Protein AF-A0AAW5N0Y1-F1 (afdb_monomer_lite)

Organism: NCBI:txid1499973

Foldseek 3Di:
DPDPDQVVLQVVLVVVLVVVCVVCVVLVPPPPSSVVSQQVSCVVVVVPRDYDDPDDHDDPCVVPDDDDDDDDPPDPPPDDPDD

Radius of gyration: 21.54 Å; chains: 1; bounding box: 49×42×53 Å

Structure (mmCIF, N/CA/C/O backbone):
data_AF-A0AAW5N0Y1-F1
#
_entry.id   AF-A0AAW5N0Y1-F1
#
loop_
_atom_site.group_PDB
_atom_site.id
_atom_site.type_symbol
_atom_site.label_atom_id
_atom_site.label_alt_id
_atom_site.label_comp_id
_atom_site.label_asym_id
_atom_site.label_entity_id
_atom_site.label_seq_id
_atom_site.pdbx_PDB_ins_code
_atom_site.Cartn_x
_atom_site.Cartn_y
_atom_site.Cartn_z
_atom_site.occupancy
_atom_site.B_iso_or_equiv
_atom_site.auth_seq_id
_atom_site.auth_comp_id
_atom_site.auth_asym_id
_atom_site.auth_atom_id
_atom_site.pdbx_PDB_model_num
ATOM 1 N N . LEU A 1 1 ? -10.256 -4.421 15.554 1.00 53.62 1 LEU A N 1
ATOM 2 C CA . LEU A 1 1 ? -10.226 -3.189 14.731 1.00 53.62 1 LEU A CA 1
ATOM 3 C C . LEU A 1 1 ? -10.532 -2.028 15.660 1.00 53.62 1 LEU A C 1
ATOM 5 O O . LEU A 1 1 ? -11.671 -1.853 16.051 1.00 53.62 1 LEU A O 1
ATOM 9 N N . THR A 1 2 ? -9.487 -1.352 16.123 1.00 68.56 2 THR A N 1
ATOM 10 C CA . THR A 1 2 ? -9.479 -0.607 17.396 1.00 68.56 2 THR A CA 1
ATOM 11 C C . THR A 1 2 ? -10.072 0.806 17.303 1.00 68.56 2 THR A C 1
ATOM 13 O O . THR A 1 2 ? -10.202 1.483 18.314 1.00 68.56 2 THR A O 1
ATOM 16 N N . ILE A 1 3 ? -10.432 1.268 16.100 1.00 77.31 3 ILE A N 1
ATOM 17 C CA . ILE A 1 3 ? -10.993 2.605 15.864 1.00 77.31 3 ILE A CA 1
ATOM 18 C C . ILE A 1 3 ? -12.380 2.446 15.279 1.00 77.31 3 ILE A C 1
ATOM 20 O O . ILE A 1 3 ? -12.518 1.980 14.147 1.00 77.31 3 ILE A O 1
ATOM 24 N N . ASP A 1 4 ? -13.378 2.835 16.061 1.00 81.44 4 ASP A N 1
ATOM 25 C CA . ASP A 1 4 ? -14.790 2.691 15.719 1.00 81.44 4 ASP A CA 1
ATOM 26 C C . ASP A 1 4 ? -15.209 3.697 14.635 1.00 81.44 4 ASP A C 1
ATOM 28 O O . ASP A 1 4 ? -15.794 3.313 13.623 1.00 8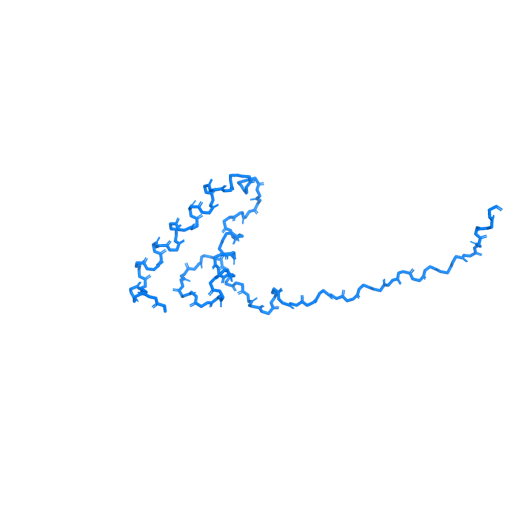1.44 4 ASP A O 1
ATOM 32 N N . ASP A 1 5 ? -14.768 4.953 14.779 1.00 89.69 5 ASP A N 1
ATOM 33 C CA . ASP A 1 5 ? -15.111 6.045 13.866 1.00 89.69 5 ASP A CA 1
ATOM 34 C C . ASP A 1 5 ? -14.501 5.852 12.458 1.00 89.69 5 ASP A C 1
ATOM 36 O O . ASP A 1 5 ? -13.267 5.834 12.314 1.00 89.69 5 ASP A O 1
ATOM 40 N N . PRO A 1 6 ? -15.334 5.732 11.404 1.00 87.62 6 PRO A N 1
ATOM 41 C CA . PRO A 1 6 ? -14.861 5.593 10.032 1.00 87.62 6 PRO A CA 1
ATOM 42 C C . PRO A 1 6 ? -14.067 6.814 9.550 1.00 87.62 6 PRO A C 1
ATOM 44 O O . PRO A 1 6 ? -13.082 6.637 8.832 1.00 87.62 6 PRO A O 1
ATOM 47 N N . SER A 1 7 ? -14.428 8.029 9.974 1.00 89.50 7 SER A N 1
ATOM 48 C CA . SER A 1 7 ? -13.759 9.258 9.525 1.00 89.50 7 SER A CA 1
ATOM 49 C C . SER A 1 7 ? -12.331 9.339 10.065 1.00 89.50 7 SER A C 1
ATOM 51 O O . SER A 1 7 ? -11.365 9.479 9.308 1.00 89.50 7 SER A O 1
ATOM 53 N N . LYS A 1 8 ? -12.163 9.130 11.375 1.00 90.75 8 LYS A N 1
ATOM 54 C CA . LYS A 1 8 ? -10.841 9.058 12.007 1.00 90.75 8 LYS A CA 1
ATOM 55 C C . LYS A 1 8 ? -9.975 7.941 11.429 1.00 90.75 8 LYS A C 1
ATOM 57 O O . LYS A 1 8 ? -8.771 8.129 11.252 1.00 90.75 8 LYS A O 1
ATOM 62 N N . ARG A 1 9 ? -10.566 6.787 11.104 1.00 91.38 9 ARG A N 1
ATOM 63 C CA . ARG A 1 9 ? -9.844 5.677 10.465 1.00 91.38 9 ARG A CA 1
ATOM 64 C C . ARG A 1 9 ? -9.326 6.059 9.077 1.00 91.38 9 ARG A C 1
ATOM 66 O O . ARG A 1 9 ? -8.176 5.760 8.766 1.00 91.38 9 ARG A O 1
ATOM 73 N N . GLN A 1 10 ? -10.142 6.751 8.283 1.00 91.06 10 GLN A N 1
ATOM 74 C CA . GLN A 1 10 ? -9.755 7.253 6.964 1.00 91.06 10 GLN A CA 1
ATOM 75 C C . GLN A 1 10 ? -8.588 8.243 7.060 1.00 91.06 10 GLN A C 1
ATOM 77 O O . GLN A 1 10 ? -7.592 8.103 6.351 1.00 91.06 10 GLN A O 1
ATOM 82 N N . GLN A 1 11 ? -8.678 9.211 7.974 1.00 91.81 11 GLN A N 1
ATOM 83 C CA . GLN A 1 11 ? -7.624 10.210 8.181 1.00 91.81 11 GLN A CA 1
ATOM 84 C C . GLN A 1 11 ? -6.295 9.568 8.586 1.00 91.81 11 GLN A C 1
ATOM 86 O O . GLN A 1 11 ? -5.238 9.934 8.075 1.00 91.81 11 GLN A O 1
ATOM 91 N N . GLN A 1 12 ? -6.337 8.577 9.475 1.00 92.12 12 GLN A N 1
ATOM 92 C CA . GLN A 1 12 ? -5.132 7.859 9.874 1.00 92.12 12 GLN A CA 1
ATOM 93 C C . GLN A 1 12 ? -4.545 7.016 8.744 1.00 92.12 12 GLN A C 1
ATOM 95 O O . GLN A 1 12 ? -3.328 7.007 8.579 1.00 92.12 12 GLN A O 1
ATOM 100 N N . ALA A 1 13 ? -5.378 6.342 7.946 1.00 91.56 13 ALA A N 1
ATOM 101 C CA . ALA A 1 13 ? -4.906 5.603 6.777 1.00 91.56 13 ALA A CA 1
ATOM 102 C C . ALA A 1 13 ? -4.169 6.526 5.793 1.00 91.56 13 ALA A C 1
ATOM 104 O O . ALA A 1 13 ? -3.082 6.186 5.328 1.00 91.56 13 ALA A O 1
ATOM 105 N N . GLN A 1 14 ? -4.704 7.726 5.558 1.00 91.75 14 GLN A N 1
ATOM 106 C CA . GLN A 1 14 ? -4.059 8.746 4.733 1.00 91.75 14 GLN A CA 1
ATOM 107 C C . GLN A 1 14 ? -2.697 9.174 5.310 1.00 91.75 14 GLN A C 1
ATOM 109 O O . GLN A 1 14 ? -1.699 9.176 4.590 1.00 91.75 14 GLN A O 1
ATOM 114 N N . ALA A 1 15 ? -2.630 9.456 6.615 1.00 93.19 15 ALA A N 1
ATOM 115 C CA . ALA A 1 15 ? -1.385 9.838 7.286 1.00 93.19 15 ALA A CA 1
ATOM 116 C C . ALA A 1 15 ? -0.311 8.736 7.208 1.00 93.19 15 ALA A C 1
ATOM 118 O O . ALA A 1 15 ? 0.874 9.016 7.027 1.00 93.19 15 ALA A O 1
ATOM 119 N N . VAL A 1 16 ? -0.717 7.467 7.300 1.00 92.50 16 VAL A N 1
ATOM 120 C CA . VAL A 1 16 ? 0.190 6.320 7.149 1.00 92.50 16 VAL A CA 1
ATOM 121 C C . VAL A 1 16 ? 0.748 6.243 5.725 1.00 92.50 16 VAL A C 1
ATOM 123 O O . VAL A 1 16 ? 1.942 6.004 5.558 1.00 92.50 16 VAL A O 1
ATOM 126 N N . ILE A 1 17 ? -0.069 6.485 4.697 1.00 90.94 17 ILE A N 1
ATOM 127 C CA . ILE A 1 17 ? 0.383 6.488 3.295 1.00 90.94 17 ILE A CA 1
ATOM 128 C C . ILE A 1 17 ? 1.393 7.609 3.046 1.00 90.94 17 ILE A C 1
ATOM 130 O O . ILE A 1 17 ? 2.414 7.390 2.389 1.00 90.94 17 ILE A O 1
ATOM 134 N N . GLU A 1 18 ? 1.143 8.796 3.595 1.00 90.62 18 GLU A N 1
ATOM 135 C CA . GLU A 1 18 ? 2.083 9.916 3.518 1.00 90.62 18 GLU A CA 1
ATOM 136 C C . GLU A 1 18 ? 3.419 9.571 4.187 1.00 90.62 18 GLU A C 1
ATOM 138 O O . GLU A 1 18 ? 4.481 9.792 3.597 1.00 90.62 18 GLU A O 1
ATOM 143 N N . LEU A 1 19 ? 3.378 8.939 5.364 1.00 92.44 19 LEU A N 1
ATOM 144 C CA . LEU A 1 19 ? 4.570 8.463 6.064 1.00 92.44 19 LEU A CA 1
ATOM 145 C C . LEU A 1 19 ? 5.339 7.419 5.236 1.00 92.44 19 LEU A C 1
ATOM 147 O O . LEU A 1 19 ? 6.560 7.513 5.097 1.00 92.44 19 LEU A O 1
ATOM 151 N N . MET A 1 20 ? 4.641 6.448 4.640 1.00 89.88 20 MET A N 1
ATOM 152 C CA . MET A 1 20 ? 5.258 5.435 3.776 1.00 89.88 20 MET A CA 1
ATOM 153 C C . MET A 1 20 ? 5.955 6.062 2.559 1.00 89.88 20 MET A C 1
ATOM 155 O O . MET A 1 20 ? 7.036 5.610 2.171 1.00 89.88 20 MET A O 1
ATOM 159 N N . GLY A 1 21 ? 5.365 7.113 1.978 1.00 88.88 21 GLY A N 1
ATOM 160 C CA . GLY A 1 21 ? 5.953 7.871 0.872 1.00 88.88 21 GLY A CA 1
ATOM 161 C C . GLY A 1 21 ? 7.138 8.749 1.286 1.00 88.88 21 GLY A C 1
ATOM 162 O O . GLY A 1 21 ? 8.067 8.933 0.499 1.00 88.88 21 GLY A O 1
ATOM 163 N N . PHE A 1 22 ? 7.138 9.270 2.516 1.00 88.56 22 PHE A N 1
ATOM 164 C CA . PHE A 1 22 ? 8.268 10.019 3.070 1.00 88.56 22 PHE A CA 1
ATOM 165 C C . PHE A 1 22 ? 9.481 9.120 3.332 1.00 88.56 22 PHE A C 1
ATOM 167 O O . PHE A 1 22 ? 10.599 9.483 2.973 1.00 88.56 22 PHE A O 1
ATOM 174 N N . LEU A 1 23 ? 9.258 7.936 3.909 1.00 89.44 23 LEU A N 1
ATOM 175 C CA . LEU A 1 23 ? 10.324 6.983 4.232 1.00 89.44 23 LEU A CA 1
ATOM 176 C C . LEU A 1 23 ? 10.990 6.383 2.987 1.00 89.44 23 LEU A C 1
ATOM 178 O O . LEU A 1 23 ? 12.162 6.022 3.035 1.00 89.44 23 LEU A O 1
ATOM 182 N N . ASN A 1 24 ? 10.263 6.299 1.869 1.00 85.81 24 ASN A N 1
ATOM 183 C CA . ASN A 1 24 ? 10.746 5.701 0.625 1.00 85.81 24 ASN A CA 1
ATOM 184 C C . ASN A 1 24 ? 10.736 6.714 -0.535 1.00 85.81 24 ASN A C 1
ATOM 186 O O . ASN A 1 24 ? 9.977 6.549 -1.495 1.00 85.81 24 ASN A O 1
ATOM 190 N N . PRO A 1 25 ? 11.595 7.751 -0.508 1.00 83.25 25 PRO A N 1
ATOM 191 C CA . PRO A 1 25 ? 11.594 8.811 -1.519 1.00 83.25 25 PRO A CA 1
ATOM 192 C C . PRO A 1 25 ? 11.916 8.293 -2.929 1.00 83.25 25 PRO A C 1
ATOM 194 O O . PRO A 1 25 ? 11.469 8.876 -3.914 1.00 83.25 25 PRO A O 1
ATOM 197 N N . HIS A 1 26 ? 12.628 7.167 -3.037 1.00 82.44 26 HIS A N 1
ATOM 198 C CA . HIS A 1 26 ? 12.936 6.504 -4.307 1.00 82.44 26 HIS A CA 1
ATOM 199 C C . HIS A 1 26 ? 11.691 6.064 -5.086 1.00 82.44 26 HIS A C 1
ATOM 201 O O . HIS A 1 26 ? 11.733 5.985 -6.313 1.00 82.44 26 HIS A O 1
ATOM 207 N N . LEU A 1 27 ? 10.568 5.826 -4.401 1.00 78.25 27 LEU A N 1
ATOM 208 C CA . LEU A 1 27 ? 9.316 5.444 -5.050 1.00 78.25 27 LEU A CA 1
ATOM 209 C C . LEU A 1 27 ? 8.668 6.602 -5.819 1.00 78.25 27 LEU A C 1
ATOM 211 O O . LEU A 1 27 ? 7.815 6.343 -6.654 1.00 78.25 27 LEU A O 1
ATOM 215 N N . ARG A 1 28 ? 9.085 7.861 -5.618 1.00 76.12 28 ARG A N 1
ATOM 216 C CA . ARG A 1 28 ? 8.516 9.020 -6.339 1.00 76.12 28 ARG A CA 1
ATOM 217 C C . ARG A 1 28 ? 8.741 8.978 -7.851 1.00 76.12 28 ARG A C 1
ATOM 219 O O . ARG A 1 28 ? 7.968 9.576 -8.587 1.00 76.12 28 ARG A O 1
ATOM 226 N N . ASN A 1 29 ? 9.773 8.266 -8.298 1.00 80.00 29 ASN A N 1
ATOM 227 C CA . ASN A 1 29 ? 10.085 8.098 -9.719 1.00 80.00 29 ASN A CA 1
ATOM 228 C C . ASN A 1 29 ? 9.313 6.932 -10.356 1.00 80.00 29 ASN A C 1
ATOM 230 O O . ASN A 1 29 ? 9.432 6.697 -11.555 1.00 80.00 29 ASN A O 1
ATOM 234 N N . VAL A 1 30 ? 8.568 6.169 -9.553 1.00 82.75 30 VAL A N 1
ATOM 235 C CA . VAL A 1 30 ? 7.772 5.036 -10.012 1.00 82.75 30 VAL A CA 1
ATOM 236 C C . VAL A 1 30 ? 6.389 5.551 -10.384 1.00 82.75 30 VAL A C 1
ATOM 238 O O . VAL A 1 30 ? 5.701 6.166 -9.566 1.00 82.75 30 VAL A O 1
ATOM 241 N N . GLU A 1 31 ? 5.977 5.284 -11.620 1.00 79.81 31 GLU A N 1
ATOM 242 C CA . GLU A 1 31 ? 4.615 5.562 -12.063 1.00 79.81 31 GLU A CA 1
ATOM 243 C C . GLU A 1 31 ? 3.615 4.855 -11.134 1.00 79.81 31 GLU A C 1
ATOM 245 O O . GLU A 1 31 ? 3.854 3.736 -10.663 1.00 79.81 31 GLU A O 1
ATOM 250 N N . ASP A 1 32 ? 2.540 5.559 -10.785 1.00 82.31 32 ASP A N 1
ATOM 251 C CA . ASP A 1 32 ? 1.514 5.087 -9.853 1.00 82.31 32 ASP A CA 1
ATOM 252 C C . ASP A 1 32 ? 2.019 4.672 -8.457 1.00 82.31 32 ASP A C 1
ATOM 254 O O . ASP A 1 32 ? 1.421 3.823 -7.794 1.00 82.31 32 ASP A O 1
ATOM 258 N N . PHE A 1 33 ? 3.082 5.295 -7.930 1.00 86.50 33 PHE A N 1
ATOM 259 C CA . PHE A 1 33 ? 3.586 4.957 -6.587 1.00 86.50 33 PHE A CA 1
ATOM 260 C C . PHE A 1 33 ? 2.510 5.036 -5.490 1.00 86.50 33 PHE A C 1
ATOM 262 O O . PHE A 1 33 ? 2.505 4.219 -4.572 1.00 86.50 33 PHE A O 1
ATOM 269 N N . ARG A 1 34 ? 1.564 5.983 -5.599 1.00 87.00 34 ARG A N 1
ATOM 270 C CA . ARG A 1 34 ? 0.439 6.118 -4.657 1.00 87.00 34 ARG A CA 1
ATOM 271 C C . ARG A 1 34 ? -0.449 4.876 -4.653 1.00 87.00 34 ARG A C 1
ATOM 273 O O . ARG A 1 34 ? -0.870 4.459 -3.582 1.00 87.00 34 ARG A O 1
ATOM 280 N N . HIS A 1 35 ? -0.698 4.280 -5.817 1.00 88.12 35 HIS A N 1
ATOM 281 C CA . HIS A 1 35 ? -1.472 3.046 -5.946 1.00 88.12 35 HIS A CA 1
ATOM 282 C C . HIS A 1 35 ? -0.759 1.889 -5.234 1.00 88.12 35 HIS A C 1
ATOM 284 O O . HIS A 1 35 ? -1.347 1.235 -4.380 1.00 88.12 35 HIS A O 1
ATOM 290 N N . LYS A 1 36 ? 0.552 1.733 -5.459 1.00 87.31 36 LYS A N 1
ATOM 291 C CA . LYS A 1 36 ? 1.357 0.689 -4.795 1.00 87.31 36 LYS A CA 1
ATOM 292 C C . LYS A 1 36 ? 1.377 0.825 -3.269 1.00 87.31 36 LYS A C 1
ATOM 294 O O . LYS A 1 36 ? 1.377 -0.176 -2.558 1.00 87.31 36 LYS A O 1
ATOM 299 N N . LEU A 1 37 ? 1.393 2.054 -2.745 1.00 90.88 37 LEU A N 1
ATOM 300 C CA . LEU A 1 37 ? 1.321 2.292 -1.298 1.00 90.88 37 LEU A CA 1
ATOM 301 C C . LEU A 1 37 ? -0.037 1.885 -0.714 1.00 90.88 37 LEU A C 1
ATOM 303 O O . LEU A 1 37 ? -0.076 1.290 0.362 1.00 90.88 37 LEU A O 1
ATOM 307 N N . TRP A 1 38 ? -1.133 2.159 -1.428 1.00 90.81 38 TRP A N 1
ATOM 308 C CA . TRP A 1 38 ? -2.462 1.669 -1.056 1.00 90.81 38 TRP A CA 1
ATOM 309 C C . TRP A 1 38 ? -2.508 0.139 -1.033 1.00 90.81 38 TRP A C 1
ATOM 311 O O . TRP A 1 38 ? -2.974 -0.440 -0.050 1.00 90.81 38 TRP A O 1
ATOM 321 N N . ASP A 1 39 ? -1.952 -0.515 -2.051 1.00 88.88 39 ASP A N 1
ATOM 322 C CA . ASP A 1 39 ? -1.867 -1.976 -2.108 1.00 88.88 39 ASP A CA 1
ATOM 323 C C . ASP A 1 39 ? -1.093 -2.549 -0.919 1.00 88.88 39 ASP A C 1
ATOM 325 O O . ASP A 1 39 ? -1.548 -3.487 -0.262 1.00 88.88 39 ASP A O 1
ATOM 329 N N . HIS A 1 40 ? 0.056 -1.952 -0.590 1.00 89.19 40 HIS A N 1
ATOM 330 C CA . HIS A 1 40 ? 0.855 -2.353 0.565 1.00 89.19 40 HIS A CA 1
ATOM 331 C C . HIS A 1 40 ? 0.105 -2.148 1.885 1.00 89.19 40 HIS A C 1
ATOM 333 O O . HIS A 1 40 ? 0.163 -3.019 2.752 1.00 89.19 40 HIS A O 1
ATOM 339 N N . LEU A 1 41 ? -0.629 -1.043 2.046 1.00 90.81 41 LEU A N 1
ATOM 340 C CA . LEU A 1 41 ? -1.443 -0.792 3.238 1.00 90.81 41 LEU A CA 1
ATOM 341 C C . LEU A 1 41 ? -2.500 -1.893 3.439 1.00 90.81 41 LEU A C 1
ATOM 343 O O . LEU A 1 41 ? -2.655 -2.427 4.545 1.00 90.81 41 LEU A O 1
ATOM 347 N N . PHE A 1 42 ? -3.212 -2.268 2.374 1.00 90.25 42 PHE A N 1
ATOM 348 C CA . PHE A 1 42 ? -4.203 -3.345 2.434 1.00 90.25 42 PHE A CA 1
ATOM 349 C C . PHE A 1 42 ? -3.5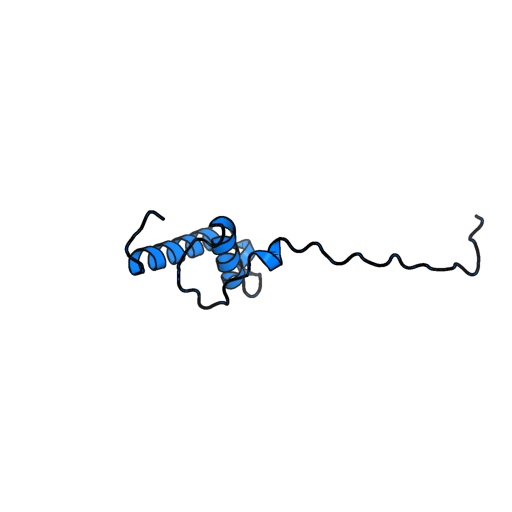57 -4.713 2.658 1.00 90.25 42 PHE A C 1
ATOM 351 O O . PHE A 1 42 ? -4.066 -5.500 3.456 1.00 90.25 42 PHE A O 1
ATOM 358 N N . TYR A 1 43 ? -2.414 -4.973 2.028 1.00 88.25 43 TYR A N 1
ATOM 359 C CA . TYR A 1 43 ? -1.674 -6.219 2.201 1.00 88.25 43 TYR A CA 1
ATOM 360 C C . TYR A 1 43 ? -1.168 -6.399 3.641 1.00 88.25 43 TYR A C 1
ATOM 362 O O . TYR A 1 43 ? -1.411 -7.440 4.246 1.00 88.25 43 TYR A O 1
ATOM 370 N N . ILE A 1 44 ? -0.541 -5.371 4.227 1.00 89.00 44 ILE A N 1
ATOM 371 C CA . ILE A 1 44 ? -0.025 -5.393 5.610 1.00 89.00 44 ILE A CA 1
ATOM 372 C C . ILE A 1 44 ? -1.160 -5.565 6.629 1.00 89.00 44 ILE A C 1
ATOM 374 O O . ILE A 1 44 ? -0.969 -6.180 7.674 1.00 89.00 44 ILE A O 1
ATOM 378 N N . SER A 1 45 ? -2.350 -5.038 6.333 1.00 88.56 45 SER A N 1
ATOM 379 C CA . SER A 1 45 ? -3.529 -5.159 7.203 1.00 88.56 45 SER A CA 1
ATOM 380 C C . SER A 1 45 ? 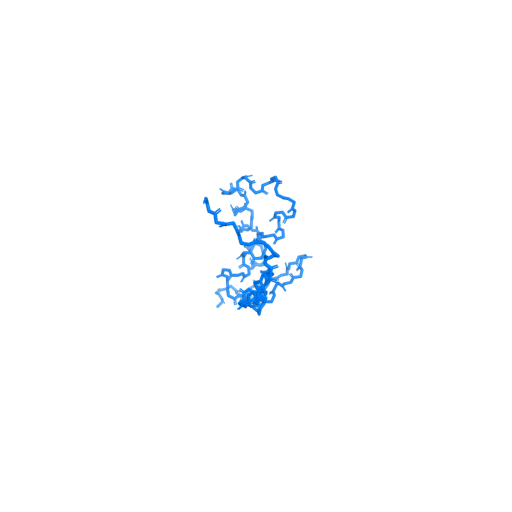-4.340 -6.444 6.989 1.00 88.56 45 SER A C 1
ATOM 382 O O . SER A 1 45 ? -5.479 -6.539 7.465 1.00 88.56 45 SER A O 1
ATOM 384 N N . ASP A 1 46 ? -3.804 -7.421 6.249 1.00 86.75 46 ASP A N 1
ATOM 385 C CA . ASP A 1 46 ? -4.512 -8.644 5.860 1.00 86.75 46 ASP A CA 1
ATOM 386 C C . ASP A 1 46 ? -5.900 -8.358 5.253 1.00 86.75 46 ASP A C 1
ATOM 388 O O . ASP A 1 46 ? -6.841 -9.148 5.391 1.00 86.75 46 ASP A O 1
ATOM 392 N N . PHE A 1 47 ? -6.046 -7.229 4.552 1.00 85.25 47 PHE A N 1
ATOM 393 C CA . PHE A 1 47 ? -7.281 -6.758 3.913 1.00 85.25 47 PHE A CA 1
ATOM 394 C C . PHE A 1 47 ? -8.478 -6.672 4.876 1.00 85.25 47 PHE A C 1
ATOM 396 O O . PHE A 1 47 ? -9.634 -6.774 4.467 1.00 85.25 47 PHE A O 1
ATOM 403 N N . THR A 1 48 ? -8.217 -6.528 6.176 1.00 85.75 48 THR A N 1
ATOM 404 C CA . THR A 1 48 ? -9.259 -6.354 7.202 1.00 85.75 48 THR A CA 1
ATOM 405 C C . THR A 1 48 ? -9.657 -4.887 7.381 1.00 85.75 48 THR A C 1
ATOM 407 O O . THR A 1 48 ? -10.676 -4.582 8.009 1.00 85.75 48 THR A O 1
ATOM 410 N N . LEU A 1 49 ? -8.858 -3.972 6.825 1.00 85.31 49 LEU A N 1
ATOM 411 C CA . LEU A 1 49 ? -9.037 -2.533 6.925 1.00 85.31 49 LEU A CA 1
ATOM 412 C C . LEU A 1 49 ? -10.208 -2.058 6.048 1.00 85.31 49 LEU A C 1
ATOM 414 O O . LEU A 1 49 ? -10.172 -2.176 4.828 1.00 85.31 49 LEU A O 1
ATOM 418 N N . LYS A 1 50 ? -11.239 -1.484 6.679 1.00 85.75 50 LYS A N 1
ATOM 419 C CA . LYS A 1 50 ? -12.379 -0.845 5.997 1.00 85.75 50 LYS A CA 1
ATOM 420 C C . LYS A 1 50 ? -12.124 0.658 5.863 1.00 85.75 50 LYS A C 1
ATOM 422 O O . LYS A 1 50 ? -12.389 1.388 6.823 1.00 85.75 50 LYS A O 1
ATOM 427 N N . VAL A 1 51 ? -11.568 1.070 4.727 1.00 86.56 51 VAL A N 1
ATOM 428 C CA . VAL A 1 51 ? -11.158 2.444 4.372 1.00 86.56 51 VAL A CA 1
ATOM 429 C C . VAL A 1 51 ? -11.500 2.661 2.896 1.00 86.56 51 VAL A C 1
ATOM 431 O O . VAL A 1 51 ? -11.398 1.723 2.103 1.00 86.56 51 VAL A O 1
ATOM 434 N N . GLU A 1 52 ? -11.927 3.866 2.531 1.00 85.06 52 GLU A N 1
ATOM 435 C CA . GLU A 1 52 ? -12.226 4.215 1.142 1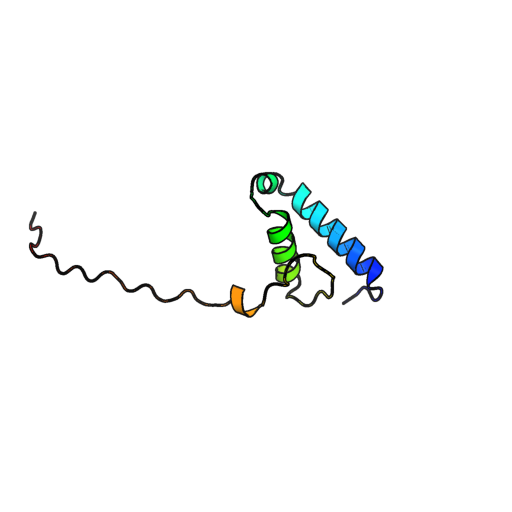.00 85.06 52 GLU A CA 1
ATOM 436 C C . GLU A 1 52 ? -10.924 4.539 0.403 1.00 85.06 52 GLU A C 1
ATOM 438 O O . GLU A 1 52 ? -10.187 5.450 0.783 1.00 85.06 52 GLU A O 1
ATOM 443 N N . SER A 1 53 ? -10.616 3.776 -0.643 1.00 84.12 53 SER A N 1
ATOM 444 C CA . SER A 1 53 ? -9.480 4.038 -1.527 1.00 84.12 53 SER A CA 1
ATOM 445 C C . SER A 1 53 ? -9.991 4.504 -2.892 1.00 84.12 53 SER A C 1
ATOM 447 O O . SER A 1 53 ? -10.994 3.970 -3.367 1.00 84.12 53 SER A O 1
ATOM 449 N N . PRO A 1 54 ? -9.321 5.465 -3.554 1.00 85.19 54 PRO A N 1
ATOM 450 C CA . PRO A 1 54 ? -9.656 5.857 -4.924 1.00 85.19 54 PRO A CA 1
ATOM 451 C C . PRO A 1 54 ? -9.279 4.787 -5.967 1.00 85.19 54 PRO A C 1
ATOM 453 O O . PRO A 1 54 ? -9.662 4.910 -7.128 1.00 85.19 54 PRO A O 1
ATOM 456 N N . TYR A 1 55 ? -8.520 3.760 -5.569 1.00 84.94 55 TYR A N 1
ATOM 457 C CA . TYR A 1 55 ? -8.074 2.653 -6.416 1.00 84.94 55 TYR A CA 1
ATOM 458 C C . TYR A 1 55 ? -8.835 1.364 -6.069 1.00 84.94 55 TYR A C 1
ATOM 460 O O . TYR A 1 55 ? -9.325 1.223 -4.942 1.00 84.94 55 TYR A O 1
ATOM 468 N N . PRO A 1 56 ? -8.956 0.408 -7.008 1.00 82.38 56 PRO A N 1
ATOM 469 C CA . PRO A 1 56 ? -9.612 -0.864 -6.729 1.00 82.38 56 PRO A CA 1
ATOM 470 C C . PRO A 1 56 ? -8.880 -1.617 -5.615 1.00 82.38 56 PRO A C 1
ATOM 472 O O . PRO A 1 56 ? -7.668 -1.791 -5.668 1.00 82.38 56 PRO A O 1
ATOM 475 N N . ILE A 1 57 ? -9.624 -2.095 -4.614 1.00 78.06 57 ILE A N 1
ATOM 476 C CA . ILE A 1 57 ? -9.040 -2.864 -3.512 1.00 78.06 57 ILE A CA 1
ATOM 477 C C . ILE A 1 57 ? -8.491 -4.173 -4.090 1.00 78.06 57 ILE A C 1
ATOM 479 O O . ILE A 1 57 ? -9.257 -4.944 -4.685 1.00 78.06 57 ILE A O 1
ATOM 483 N N . PRO A 1 58 ? -7.193 -4.461 -3.921 1.00 73.88 58 PRO A N 1
ATOM 484 C CA . PRO A 1 58 ? -6.623 -5.662 -4.494 1.00 73.88 58 PRO A CA 1
ATOM 485 C C . PRO A 1 58 ? -7.176 -6.906 -3.780 1.00 73.88 58 PRO A C 1
ATOM 487 O O . PRO A 1 58 ? -7.498 -6.891 -2.591 1.00 73.88 58 PRO A O 1
ATOM 490 N N . GLN A 1 59 ? -7.335 -8.009 -4.513 1.00 76.56 59 GLN A N 1
ATOM 491 C CA . GLN A 1 59 ? -7.887 -9.244 -3.954 1.00 76.56 59 GLN A CA 1
ATOM 492 C C . GLN A 1 59 ? -6.782 -10.125 -3.358 1.00 76.56 59 GLN A C 1
ATOM 494 O O . GLN A 1 59 ? -5.744 -10.348 -3.979 1.00 76.56 59 GLN A O 1
ATOM 499 N N . LYS A 1 60 ? -7.040 -10.725 -2.184 1.00 74.06 60 LYS A N 1
ATOM 500 C CA . LYS A 1 60 ? -6.122 -11.679 -1.519 1.00 74.06 60 LYS A CA 1
ATOM 501 C C . LYS A 1 60 ? -5.641 -12.802 -2.441 1.00 74.06 60 LYS A C 1
ATOM 503 O O . LYS A 1 60 ? -4.510 -13.265 -2.311 1.00 74.06 60 LYS A O 1
ATOM 508 N N . ALA A 1 61 ? -6.521 -13.263 -3.329 1.00 69.88 61 ALA A N 1
ATOM 509 C CA . ALA A 1 61 ? -6.256 -14.373 -4.234 1.00 69.88 61 ALA A CA 1
ATOM 510 C C . ALA A 1 61 ? -5.129 -14.054 -5.227 1.00 69.88 61 ALA A C 1
ATOM 512 O O . ALA A 1 61 ? -4.289 -14.914 -5.482 1.00 69.88 61 ALA A O 1
ATOM 513 N N . THR A 1 62 ? -5.059 -12.809 -5.704 1.00 72.81 62 THR A N 1
ATOM 514 C CA . THR A 1 62 ? -4.071 -12.359 -6.691 1.00 72.81 62 THR A CA 1
ATOM 515 C C . THR A 1 62 ? -2.641 -12.410 -6.152 1.00 72.81 62 THR A C 1
ATOM 517 O O . THR A 1 62 ? -1.718 -12.716 -6.892 1.00 72.81 62 THR A O 1
ATOM 520 N N . TYR A 1 63 ? -2.431 -12.175 -4.853 1.00 72.12 63 TYR A N 1
ATOM 521 C CA . TYR A 1 63 ? -1.080 -12.217 -4.271 1.00 72.12 63 TYR A CA 1
ATOM 522 C C . TYR A 1 63 ? -0.583 -13.630 -3.964 1.00 72.12 63 TYR A C 1
ATOM 524 O O . TYR A 1 63 ? 0.621 -13.850 -3.864 1.00 72.12 63 TYR A O 1
ATOM 532 N N . LYS A 1 64 ? -1.494 -14.590 -3.775 1.00 73.75 64 LYS A N 1
ATOM 533 C CA . LYS A 1 64 ? -1.146 -15.982 -3.446 1.00 73.75 64 LYS A CA 1
ATOM 534 C C . LYS A 1 64 ? -1.168 -16.909 -4.659 1.00 73.75 64 LYS A C 1
ATOM 536 O O . LYS A 1 64 ? -0.843 -18.089 -4.511 1.00 73.75 64 LYS A O 1
ATOM 541 N N . SER A 1 65 ? -1.558 -16.417 -5.836 1.00 78.94 65 SER A N 1
ATOM 542 C CA . SER A 1 65 ? -1.559 -17.226 -7.049 1.00 78.94 65 SER A CA 1
ATOM 543 C C . SER A 1 65 ? -0.133 -17.635 -7.394 1.00 78.94 65 SER A C 1
ATOM 545 O O . SER A 1 65 ? 0.752 -16.792 -7.549 1.00 78.94 65 SER A O 1
ATOM 547 N N . LYS A 1 66 ? 0.090 -18.945 -7.519 1.00 80.94 66 LYS A N 1
ATOM 548 C CA . LYS A 1 66 ? 1.338 -19.454 -8.082 1.00 80.94 66 LYS A CA 1
ATOM 549 C C . LYS A 1 66 ? 1.424 -19.002 -9.544 1.00 80.94 66 LYS A C 1
ATOM 551 O O . LYS A 1 66 ? 0.393 -19.023 -10.216 1.00 80.94 66 LYS A O 1
ATOM 556 N N . PRO A 1 67 ? 2.611 -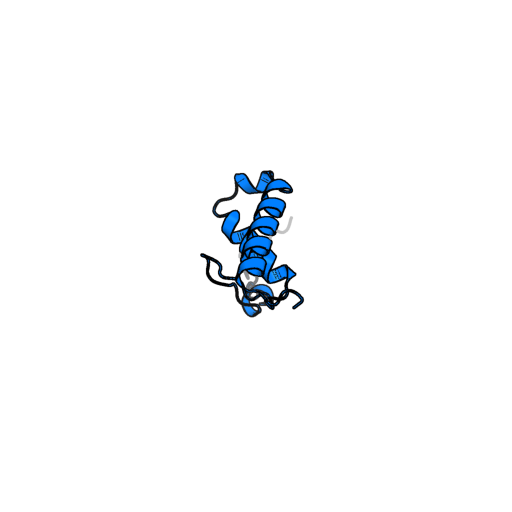18.604 -10.028 1.00 84.12 67 PRO A N 1
ATOM 557 C CA . PRO A 1 67 ? 2.785 -18.318 -11.442 1.00 84.12 67 PRO A CA 1
ATOM 558 C C . PRO A 1 67 ? 2.509 -19.579 -12.261 1.00 84.12 67 PRO A C 1
ATOM 560 O O . PRO A 1 67 ? 2.760 -20.697 -11.793 1.00 84.12 67 PRO A O 1
ATOM 563 N N . ASP A 1 68 ? 2.024 -19.392 -13.485 1.00 86.44 68 ASP A N 1
ATOM 564 C CA . ASP A 1 68 ? 1.820 -20.505 -14.401 1.00 86.44 68 ASP A CA 1
ATOM 565 C C . ASP A 1 68 ? 3.156 -21.201 -14.703 1.00 86.44 68 ASP A C 1
ATOM 567 O O . ASP A 1 68 ? 4.187 -20.538 -14.885 1.00 86.44 68 ASP A O 1
ATOM 571 N N . PRO A 1 69 ? 3.178 -22.544 -14.749 1.00 86.81 69 PRO A N 1
ATOM 572 C CA . PRO A 1 69 ? 4.385 -23.277 -15.082 1.00 86.81 69 PRO A CA 1
ATOM 573 C C . PRO A 1 69 ? 4.820 -22.943 -16.513 1.00 86.81 69 PRO A C 1
ATOM 575 O O . PRO A 1 69 ? 4.096 -23.183 -17.478 1.00 86.81 69 PRO A O 1
ATOM 578 N N . LEU A 1 70 ? 6.037 -22.419 -16.656 1.00 85.12 70 LEU A N 1
ATOM 579 C CA . LEU A 1 70 ? 6.630 -22.157 -17.963 1.00 85.12 70 LEU A CA 1
ATOM 580 C C . LEU A 1 70 ? 6.991 -23.483 -18.639 1.00 85.12 70 LEU A C 1
ATOM 582 O O . LEU A 1 70 ? 7.735 -24.297 -18.085 1.00 85.12 70 LEU A O 1
ATOM 586 N N . SER A 1 71 ? 6.512 -23.697 -19.864 1.00 87.50 71 SER A N 1
ATOM 587 C CA . SER A 1 71 ? 6.975 -24.820 -20.676 1.00 87.50 71 SER A CA 1
ATOM 588 C C . SER A 1 71 ? 8.450 -24.616 -21.026 1.00 87.50 71 SER A C 1
ATOM 590 O O . SER A 1 71 ? 8.794 -23.639 -21.696 1.00 87.50 71 SER A O 1
ATOM 592 N N . TYR A 1 72 ? 9.325 -25.537 -20.613 1.00 83.94 72 TYR A N 1
ATOM 593 C CA . TYR A 1 72 ? 10.721 -25.493 -21.042 1.00 83.94 72 TYR A CA 1
ATOM 594 C C . TYR A 1 72 ? 10.788 -25.623 -22.572 1.00 83.94 72 TYR A C 1
ATOM 596 O O . TYR A 1 72 ? 10.166 -26.541 -23.123 1.00 83.94 72 TYR A O 1
ATOM 604 N N . PRO A 1 73 ? 11.520 -24.746 -23.280 1.00 83.69 73 PRO A N 1
ATOM 605 C CA . PRO A 1 73 ? 11.627 -24.829 -24.727 1.00 83.69 73 PRO A CA 1
ATOM 606 C C . PRO A 1 73 ? 12.355 -26.122 -25.107 1.00 83.69 73 PRO A C 1
ATOM 608 O O . PRO A 1 73 ? 13.578 -26.219 -25.022 1.00 83.69 73 PRO A O 1
ATOM 611 N N . LYS A 1 74 ? 11.601 -27.132 -25.554 1.00 76.38 74 LYS A N 1
ATOM 612 C CA . LYS A 1 74 ? 12.154 -28.356 -26.143 1.00 76.38 74 LYS A CA 1
ATOM 613 C C . LYS A 1 74 ? 12.722 -28.018 -27.520 1.00 76.38 74 LYS A C 1
ATOM 615 O O . LYS A 1 74 ? 12.072 -28.206 -28.544 1.00 76.38 74 LYS A O 1
ATOM 620 N N . ARG A 1 75 ? 13.934 -27.468 -27.557 1.00 74.50 75 ARG A N 1
ATOM 621 C CA . ARG A 1 75 ? 14.712 -27.418 -28.795 1.00 74.50 75 ARG A CA 1
ATOM 622 C C . ARG A 1 75 ? 15.212 -28.833 -29.066 1.00 74.50 75 ARG A C 1
ATOM 624 O O . ARG A 1 75 ? 15.891 -29.409 -28.226 1.00 74.50 75 ARG A O 1
ATOM 631 N N . HIS A 1 76 ? 14.867 -29.383 -30.224 1.00 74.00 76 HIS A N 1
ATOM 632 C CA . HIS A 1 76 ? 15.536 -30.556 -30.778 1.00 74.00 76 HIS A CA 1
ATOM 633 C C . HIS A 1 76 ? 16.735 -30.036 -31.581 1.00 74.00 76 HIS A C 1
ATOM 635 O O . HIS A 1 76 ? 16.536 -29.578 -32.709 1.00 74.00 76 HIS A O 1
ATOM 641 N N . PRO A 1 77 ? 17.955 -29.982 -31.009 1.00 73.19 77 PRO A N 1
ATOM 642 C CA . PRO A 1 77 ? 19.112 -29.520 -31.762 1.00 73.19 77 PRO A CA 1
ATOM 643 C C . PRO A 1 77 ? 19.320 -30.450 -32.961 1.00 73.19 77 PRO A C 1
ATOM 645 O O . PRO A 1 77 ? 19.506 -31.652 -32.801 1.00 73.19 77 PRO A O 1
ATOM 648 N N . LYS A 1 78 ? 19.260 -29.889 -34.175 1.00 70.38 78 LYS A N 1
ATOM 649 C CA . LYS A 1 78 ? 19.482 -30.631 -35.429 1.00 70.38 78 LYS A CA 1
ATOM 650 C C . LYS A 1 78 ? 20.920 -31.152 -35.542 1.00 70.38 78 LYS A C 1
ATOM 652 O O . LYS A 1 78 ? 21.158 -32.149 -36.211 1.00 70.38 78 LYS A O 1
ATOM 657 N N . TYR A 1 79 ? 21.857 -30.486 -34.874 1.00 76.06 79 TYR A N 1
ATOM 658 C CA . TYR A 1 79 ? 23.259 -30.870 -34.799 1.00 76.06 79 TYR A CA 1
ATOM 659 C C . TYR A 1 79 ? 23.699 -30.807 -33.337 1.00 76.06 79 TYR A C 1
ATOM 661 O O . TYR A 1 79 ? 23.513 -29.783 -32.679 1.00 76.06 79 TYR A O 1
ATOM 669 N N . SER A 1 80 ? 24.255 -31.902 -32.822 1.00 76.12 80 SER A N 1
ATOM 670 C CA . SER A 1 80 ? 24.912 -31.910 -31.516 1.00 76.12 80 SER A CA 1
ATOM 671 C C . SER A 1 80 ? 26.279 -31.255 -31.666 1.00 76.12 80 SER A C 1
ATOM 673 O O . SER A 1 80 ? 27.089 -31.704 -32.473 1.00 76.12 80 SER A O 1
ATOM 675 N N . HIS A 1 81 ? 26.540 -30.199 -30.898 1.00 70.50 81 HIS A N 1
ATOM 676 C CA . HIS A 1 81 ? 27.890 -29.663 -30.765 1.00 70.50 81 HIS A CA 1
ATOM 677 C C . HIS A 1 81 ? 28.732 -30.681 -29.987 1.00 70.50 81 HIS A C 1
ATOM 679 O O . HIS A 1 81 ? 28.633 -30.773 -28.766 1.00 70.50 81 HIS A O 1
ATOM 685 N N . LEU A 1 82 ? 29.508 -31.482 -30.710 1.00 73.19 82 LEU A N 1
ATOM 686 C CA . LEU A 1 82 ? 30.642 -32.214 -30.162 1.00 73.19 82 LEU A CA 1
ATOM 687 C C . LEU A 1 82 ? 31.833 -31.262 -30.293 1.00 73.19 82 LEU A C 1
ATOM 689 O O . LEU A 1 82 ? 32.071 -30.759 -31.391 1.00 73.19 82 LEU A O 1
ATOM 693 N N . GLY A 1 83 ? 32.445 -30.920 -29.157 1.00 68.62 83 GLY A N 1
ATOM 694 C CA . GLY A 1 83 ? 33.571 -29.984 -29.082 1.00 68.62 83 GLY A CA 1
ATOM 695 C C . GLY A 1 83 ? 34.756 -30.386 -29.944 1.00 68.62 83 GLY A C 1
ATOM 696 O O . GLY A 1 83 ? 34.909 -31.600 -30.208 1.00 68.62 83 GLY A O 1
#

pLDDT: mean 83.25, std 7.53, range [53.62, 93.19]

InterPro domains:
  IPR025632 Protein of unknown function DUF4290 [PF14123] (2-83)

Sequence (83 aa):
LTIDDPSKRQQQAQAVIELMGFLNPHLRNVEDFRHKLWDHLFYISDFTLKVESPYPIPQ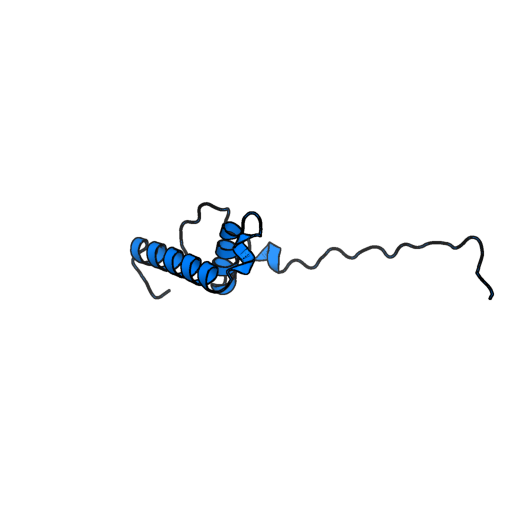KATYKSKPDPLSYPKRHPKYSHLG

Secondary structure (DSSP, 8-state):
-----HHHHHHHHHHHHHHHHHH-GGGGGSTTHHHHHHHHHHHHTTT------SSPPPPHHHHHPPPPPPPP-----SS----